Protein AF-A0A7I9XXX2-F1 (afdb_monomer)

Organism: NCBI:txid84962

Structure (mmCIF, N/CA/C/O backbone):
data_AF-A0A7I9XXX2-F1
#
_entry.id   AF-A0A7I9XXX2-F1
#
loop_
_atom_site.group_PDB
_atom_site.id
_atom_site.type_symbol
_atom_site.label_atom_id
_atom_site.label_alt_id
_atom_site.label_comp_id
_atom_site.label_asym_id
_atom_site.label_entity_id
_atom_site.label_seq_id
_atom_site.pdbx_PDB_ins_code
_atom_site.Cartn_x
_atom_site.Cartn_y
_atom_site.Cartn_z
_atom_site.occupancy
_atom_site.B_iso_or_equiv
_atom_site.auth_seq_id
_atom_site.auth_comp_id
_atom_site.auth_asym_id
_atom_site.auth_atom_id
_atom_site.pdbx_PDB_model_num
ATOM 1 N N . MET A 1 1 ? 24.209 -5.674 -4.223 1.00 71.75 1 MET A N 1
ATOM 2 C CA . MET A 1 1 ? 22.760 -5.375 -4.137 1.00 71.75 1 MET A CA 1
ATOM 3 C C . MET A 1 1 ? 22.429 -4.236 -5.076 1.00 71.75 1 MET A C 1
ATOM 5 O O . MET A 1 1 ? 23.114 -3.213 -5.030 1.00 71.75 1 MET A O 1
ATOM 9 N N . ARG A 1 2 ? 21.428 -4.419 -5.937 1.00 94.06 2 ARG A N 1
ATOM 10 C CA . ARG A 1 2 ? 20.940 -3.379 -6.850 1.00 94.06 2 ARG A CA 1
ATOM 11 C C . ARG A 1 2 ? 20.283 -2.248 -6.038 1.00 94.06 2 ARG A C 1
ATOM 13 O O . ARG A 1 2 ? 19.830 -2.493 -4.919 1.00 94.06 2 ARG A O 1
ATOM 20 N N . PRO A 1 3 ? 20.203 -1.012 -6.564 1.00 94.00 3 PRO A N 1
ATOM 21 C CA . PRO A 1 3 ? 19.479 0.076 -5.900 1.00 94.00 3 PRO A CA 1
ATOM 22 C C . PRO A 1 3 ? 18.023 -0.281 -5.560 1.00 94.00 3 PRO A C 1
ATOM 24 O O . PRO A 1 3 ? 17.532 0.113 -4.507 1.00 94.00 3 PRO A O 1
ATOM 27 N N . SER A 1 4 ? 17.371 -1.089 -6.404 1.00 88.69 4 SER A N 1
ATOM 28 C CA . SER A 1 4 ? 16.035 -1.645 -6.158 1.00 88.69 4 SER A CA 1
ATOM 29 C C . SER A 1 4 ? 15.974 -2.500 -4.895 1.00 88.69 4 SER A C 1
ATOM 31 O O . SER A 1 4 ? 15.053 -2.346 -4.104 1.00 88.69 4 SER A O 1
ATOM 33 N N . ASP A 1 5 ? 16.971 -3.357 -4.672 1.00 91.31 5 ASP A N 1
ATOM 34 C CA . ASP A 1 5 ? 16.998 -4.283 -3.535 1.00 91.31 5 ASP A CA 1
ATOM 35 C C . ASP A 1 5 ? 17.161 -3.507 -2.222 1.00 91.31 5 ASP A C 1
ATOM 37 O O . ASP A 1 5 ? 16.540 -3.824 -1.211 1.00 91.31 5 ASP A O 1
ATOM 41 N N . LYS A 1 6 ? 17.967 -2.437 -2.249 1.00 92.56 6 LYS A N 1
ATOM 42 C CA . LYS A 1 6 ? 18.129 -1.523 -1.110 1.00 92.56 6 LYS A CA 1
ATOM 43 C C . LYS A 1 6 ? 16.833 -0.769 -0.811 1.00 92.56 6 LYS A C 1
ATOM 45 O O . LYS A 1 6 ? 16.442 -0.685 0.348 1.00 92.56 6 LYS A O 1
ATOM 50 N N . ALA A 1 7 ? 16.171 -0.243 -1.844 1.00 90.50 7 ALA A N 1
ATOM 51 C CA . ALA A 1 7 ? 14.892 0.450 -1.697 1.00 90.50 7 ALA A CA 1
ATOM 52 C C . ALA A 1 7 ? 13.799 -0.485 -1.159 1.00 90.50 7 ALA A C 1
ATOM 54 O O . ALA A 1 7 ? 13.026 -0.085 -0.294 1.00 90.50 7 ALA A O 1
ATOM 55 N N . TRP A 1 8 ? 13.780 -1.737 -1.621 1.00 90.69 8 TRP A N 1
ATOM 56 C CA . TRP A 1 8 ? 12.857 -2.767 -1.153 1.00 90.69 8 TRP A CA 1
ATOM 57 C C . TRP A 1 8 ? 13.018 -3.053 0.345 1.00 90.69 8 TRP A C 1
ATOM 59 O O . TRP A 1 8 ? 12.046 -3.018 1.096 1.00 90.69 8 TRP A O 1
ATOM 69 N N . ILE A 1 9 ? 14.255 -3.257 0.803 1.00 94.44 9 ILE A N 1
ATOM 70 C CA . ILE A 1 9 ? 14.540 -3.487 2.227 1.00 94.44 9 ILE A CA 1
ATOM 71 C C . ILE A 1 9 ? 14.208 -2.251 3.061 1.00 94.44 9 ILE A C 1
ATOM 73 O O . ILE A 1 9 ? 13.572 -2.373 4.104 1.00 94.44 9 ILE A O 1
ATOM 77 N N . ALA A 1 10 ? 14.605 -1.062 2.601 1.00 95.25 10 ALA A N 1
ATOM 78 C CA . ALA A 1 10 ? 14.322 0.184 3.305 1.00 95.25 10 ALA A CA 1
ATOM 79 C C . ALA A 1 10 ? 12.814 0.410 3.478 1.00 95.25 10 ALA A C 1
ATOM 81 O O . ALA A 1 10 ? 12.381 0.797 4.561 1.00 95.25 10 ALA A O 1
ATOM 82 N N . LEU A 1 11 ? 12.016 0.113 2.447 1.00 91.44 11 LEU A N 1
ATOM 83 C CA . LEU A 1 11 ? 10.558 0.178 2.517 1.00 91.44 11 LEU A CA 1
ATOM 84 C C . LEU A 1 11 ? 10.005 -0.778 3.581 1.00 91.44 11 LEU A C 1
ATOM 86 O O . LEU A 1 11 ? 9.188 -0.363 4.398 1.00 91.44 11 LEU A O 1
ATOM 90 N N . GLY A 1 12 ? 10.472 -2.030 3.600 1.00 92.56 12 GLY A N 1
ATOM 91 C CA . GLY A 1 12 ? 10.056 -3.015 4.602 1.00 92.56 12 GLY A CA 1
ATOM 92 C C . GLY A 1 12 ? 10.388 -2.576 6.031 1.00 92.56 12 GLY A C 1
ATOM 93 O O . GLY A 1 12 ? 9.522 -2.608 6.903 1.00 92.56 12 GLY A O 1
ATOM 94 N N . VAL A 1 13 ? 11.613 -2.093 6.261 1.00 94.62 13 VAL A N 1
ATOM 95 C CA . VAL A 1 13 ? 12.048 -1.586 7.575 1.00 94.62 13 VAL A CA 1
ATOM 96 C C . VAL A 1 13 ? 11.224 -0.372 8.000 1.00 94.62 13 VAL A C 1
ATOM 98 O O . VAL A 1 13 ? 10.752 -0.324 9.135 1.00 94.62 13 VAL A O 1
ATOM 101 N N . ALA A 1 14 ? 11.011 0.588 7.098 1.00 93.75 14 ALA A N 1
ATOM 102 C CA . ALA A 1 14 ? 10.221 1.782 7.380 1.00 93.75 14 ALA A CA 1
ATOM 103 C C . ALA A 1 14 ? 8.762 1.441 7.7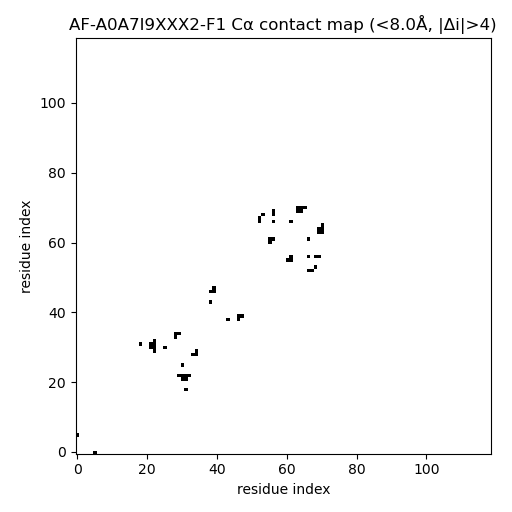11 1.00 93.75 14 ALA A C 1
ATOM 105 O O . ALA A 1 14 ? 8.194 2.032 8.627 1.00 93.75 14 ALA A O 1
ATOM 106 N N . LEU A 1 15 ? 8.172 0.469 7.009 1.00 91.81 15 LEU A N 1
ATOM 107 C CA . LEU A 1 15 ? 6.815 0.003 7.282 1.00 91.81 15 LEU A CA 1
ATOM 108 C C . LEU A 1 15 ? 6.715 -0.606 8.686 1.00 91.81 15 LEU A C 1
ATOM 110 O O . LEU A 1 15 ? 5.867 -0.188 9.468 1.00 91.81 15 LEU A O 1
ATOM 114 N N . VAL A 1 16 ? 7.599 -1.549 9.028 1.00 93.31 16 VAL A N 1
ATOM 115 C CA . VAL A 1 16 ? 7.599 -2.207 10.348 1.00 93.31 16 VAL A CA 1
ATOM 116 C C . VAL A 1 16 ? 7.811 -1.190 11.467 1.00 93.31 16 VAL A C 1
ATOM 118 O O . VAL A 1 16 ? 7.070 -1.192 12.448 1.00 93.31 16 VAL A O 1
ATOM 121 N N . ALA A 1 17 ? 8.784 -0.292 11.304 1.00 92.50 17 ALA A N 1
ATOM 122 C CA . ALA A 1 17 ? 9.057 0.754 12.281 1.00 92.50 17 ALA A CA 1
ATOM 123 C C . ALA A 1 17 ? 7.874 1.721 12.427 1.00 92.50 17 ALA A C 1
ATOM 125 O O . ALA A 1 17 ? 7.512 2.065 13.547 1.00 92.50 17 ALA A O 1
ATOM 126 N N . GLY A 1 18 ? 7.249 2.127 11.319 1.00 91.69 18 GLY A N 1
ATOM 127 C CA . GLY A 1 18 ? 6.093 3.022 11.327 1.00 91.69 18 GLY A CA 1
ATOM 128 C C . GLY A 1 18 ? 4.882 2.410 12.028 1.00 91.69 18 GLY A C 1
ATOM 129 O O . GLY A 1 18 ? 4.293 3.057 12.890 1.00 91.69 18 GLY A O 1
ATOM 130 N N . VAL A 1 19 ? 4.554 1.151 11.716 1.00 91.38 19 VAL A N 1
ATOM 131 C CA . VAL A 1 19 ? 3.461 0.419 12.379 1.00 91.38 19 VAL A CA 1
ATOM 132 C C . VAL A 1 19 ? 3.754 0.258 13.871 1.00 91.38 19 VAL A C 1
ATOM 134 O O . VAL A 1 19 ? 2.915 0.605 14.695 1.00 91.38 19 VAL A O 1
ATOM 137 N N . GLY A 1 20 ? 4.955 -0.208 14.229 1.00 91.75 20 GLY A N 1
ATOM 138 C CA . GLY A 1 20 ? 5.333 -0.426 15.626 1.00 91.75 20 GLY A CA 1
ATOM 139 C C . GLY A 1 20 ? 5.365 0.863 16.449 1.00 91.75 20 GLY A C 1
ATOM 140 O O . GLY A 1 20 ? 4.872 0.885 17.574 1.00 91.75 20 GLY A O 1
ATOM 141 N N . ALA A 1 21 ? 5.892 1.952 15.885 1.00 93.19 21 ALA A N 1
ATOM 142 C CA . ALA A 1 21 ? 5.889 3.256 16.539 1.00 93.19 21 ALA A CA 1
ATOM 143 C C . ALA A 1 21 ? 4.462 3.773 16.749 1.00 93.19 21 ALA A C 1
ATOM 145 O O . ALA A 1 21 ? 4.149 4.275 17.826 1.00 93.19 21 ALA A O 1
ATOM 146 N N . TRP A 1 22 ? 3.588 3.627 15.751 1.00 92.00 22 TRP A N 1
ATOM 147 C CA . TRP A 1 22 ? 2.201 4.065 15.869 1.00 92.00 22 TRP A CA 1
ATOM 148 C C . TRP A 1 22 ? 1.437 3.271 16.932 1.00 92.00 22 TRP A C 1
ATOM 150 O O . TRP A 1 22 ? 0.804 3.868 17.800 1.00 92.00 22 TRP A O 1
ATOM 160 N N . ASP A 1 23 ? 1.555 1.942 16.919 1.00 91.50 23 ASP A N 1
ATOM 161 C CA . ASP A 1 23 ? 0.893 1.066 17.892 1.00 91.50 23 ASP A CA 1
ATOM 162 C C . ASP A 1 23 ? 1.409 1.287 19.323 1.00 91.50 23 ASP A C 1
ATOM 164 O O . ASP A 1 23 ? 0.640 1.155 20.274 1.00 91.50 23 ASP A O 1
ATOM 168 N N . ALA A 1 24 ? 2.681 1.665 19.492 1.00 90.50 24 ALA A N 1
ATOM 169 C CA . ALA A 1 24 ? 3.258 1.968 20.802 1.00 90.50 24 ALA A CA 1
ATOM 170 C C . ALA A 1 24 ? 2.841 3.341 21.356 1.00 90.50 24 ALA A C 1
ATOM 172 O O . ALA A 1 24 ? 2.778 3.517 22.573 1.00 90.50 24 ALA A O 1
ATOM 173 N N . LEU A 1 25 ? 2.594 4.320 20.480 1.00 92.44 25 LEU A N 1
ATOM 174 C CA . LEU A 1 25 ? 2.318 5.707 20.869 1.00 92.44 25 LEU A CA 1
ATOM 175 C C . LEU A 1 25 ? 0.821 6.043 20.908 1.00 92.44 25 LEU A C 1
ATOM 177 O O . LEU A 1 25 ? 0.443 7.041 21.523 1.00 92.44 25 LEU A O 1
ATOM 181 N N . CYS A 1 26 ? -0.035 5.249 20.261 1.00 89.88 26 CYS A N 1
ATOM 182 C CA . CYS A 1 26 ? -1.463 5.545 20.188 1.00 89.88 26 CYS A CA 1
ATOM 183 C C . CYS A 1 26 ? -2.252 5.169 21.454 1.00 89.88 26 CYS A C 1
ATOM 185 O O . CYS A 1 26 ? -1.924 4.204 22.149 1.00 89.88 26 CYS A O 1
ATOM 187 N N . PRO A 1 27 ? -3.363 5.882 21.730 1.00 84.81 27 PRO A N 1
ATOM 188 C CA . PRO A 1 27 ? -4.344 5.471 22.728 1.00 84.81 27 PRO A CA 1
ATOM 189 C C . PRO A 1 27 ? -4.918 4.076 22.439 1.00 84.81 27 PRO A C 1
ATOM 191 O O . PRO A 1 27 ? -5.031 3.647 21.287 1.00 84.81 27 PRO A O 1
ATOM 194 N N . ARG A 1 28 ? -5.344 3.369 23.494 1.00 78.88 28 ARG A N 1
ATOM 195 C CA . ARG A 1 28 ? -5.990 2.052 23.363 1.00 78.88 28 ARG A CA 1
ATOM 196 C C . ARG A 1 28 ? -7.218 2.149 22.451 1.00 78.88 28 ARG A C 1
ATOM 198 O O . ARG A 1 28 ? -8.072 3.003 22.668 1.00 78.88 28 ARG A O 1
ATOM 205 N N . GLY A 1 29 ? -7.310 1.254 21.468 1.00 78.94 29 GLY A N 1
ATOM 206 C CA . GLY A 1 29 ? -8.383 1.235 20.471 1.00 78.94 29 GLY A CA 1
ATOM 207 C C . GLY A 1 29 ? -8.096 2.035 19.194 1.00 78.94 29 GLY A C 1
ATOM 208 O O . GLY A 1 29 ? -8.814 1.854 18.213 1.00 78.94 29 GLY A O 1
ATOM 209 N N . GLU A 1 30 ? -7.037 2.847 19.151 1.00 88.56 30 GLU A N 1
ATOM 210 C CA . GLU A 1 30 ? -6.600 3.588 17.949 1.00 88.56 30 GLU A CA 1
ATOM 211 C C . GLU A 1 30 ? -5.315 3.016 17.334 1.00 88.56 30 GLU A C 1
ATOM 213 O O . GLU A 1 30 ? -4.677 3.636 16.481 1.00 88.56 30 GLU A O 1
ATOM 218 N N . THR A 1 31 ? -4.926 1.811 17.758 1.00 93.31 31 THR A N 1
ATOM 219 C CA . THR A 1 31 ? -3.803 1.105 17.141 1.00 93.31 31 THR A CA 1
ATOM 220 C C . THR A 1 31 ? -4.131 0.788 15.683 1.00 93.31 31 THR A C 1
ATOM 222 O O . THR A 1 31 ? -5.286 0.536 15.312 1.00 93.31 31 THR A O 1
ATOM 225 N N . LEU A 1 32 ? -3.104 0.771 14.839 1.00 87.06 32 LEU A N 1
ATOM 226 C CA . LEU A 1 32 ? -3.227 0.359 13.446 1.00 87.06 32 LEU A CA 1
ATOM 227 C C . LEU A 1 32 ? -3.708 -1.096 13.367 1.00 87.06 32 LEU A C 1
ATOM 229 O O . LEU A 1 32 ? -4.512 -1.446 12.499 1.00 87.06 32 LEU A O 1
ATOM 233 N N . SER A 1 33 ? -3.274 -1.922 14.322 1.00 87.50 33 SER A N 1
ATOM 234 C CA . SER A 1 33 ? -3.740 -3.296 14.502 1.00 87.50 33 SER A CA 1
ATOM 235 C C . SER A 1 33 ? -5.251 -3.371 14.763 1.00 87.50 33 SER A C 1
ATOM 237 O O . SER A 1 33 ? -5.956 -4.119 14.077 1.00 87.50 33 SER A O 1
ATOM 239 N N . ASP A 1 34 ? -5.789 -2.557 15.674 1.00 90.38 34 ASP A N 1
ATOM 240 C CA . ASP A 1 34 ? -7.230 -2.514 15.958 1.00 90.38 34 ASP A CA 1
ATOM 241 C C . ASP A 1 34 ? -8.023 -1.959 14.774 1.00 90.38 34 ASP A C 1
ATOM 243 O O . ASP A 1 34 ? -9.069 -2.509 14.415 1.00 90.38 34 ASP A O 1
ATOM 247 N N . ALA A 1 35 ? -7.511 -0.910 14.125 1.00 89.38 35 ALA A N 1
ATOM 248 C CA . ALA A 1 35 ? -8.112 -0.359 12.918 1.00 89.38 35 ALA A CA 1
ATOM 249 C C . ALA A 1 35 ? -8.196 -1.425 11.814 1.00 89.38 35 ALA A C 1
ATOM 251 O O . ALA A 1 35 ? -9.265 -1.619 11.233 1.00 89.38 35 ALA A O 1
ATOM 252 N N . SER A 1 36 ? -7.122 -2.184 11.576 1.00 89.19 36 SER A N 1
ATOM 253 C CA . SER A 1 36 ? -7.111 -3.259 10.574 1.00 89.19 36 SER A CA 1
ATOM 254 C C . SER A 1 36 ? -8.174 -4.328 10.857 1.00 89.19 36 SER A C 1
ATOM 256 O O . SER A 1 36 ? -8.893 -4.755 9.947 1.00 89.19 36 SER A O 1
ATOM 258 N N . ARG A 1 37 ? -8.348 -4.705 12.133 1.00 91.12 37 ARG A N 1
ATOM 259 C CA . ARG A 1 37 ? -9.374 -5.662 12.562 1.00 91.12 37 ARG A CA 1
ATOM 260 C C . ARG A 1 37 ? -10.777 -5.115 12.321 1.00 91.12 37 ARG A C 1
ATOM 262 O O . ARG A 1 37 ? -11.597 -5.826 11.742 1.00 91.12 37 ARG A O 1
ATOM 269 N N . ARG A 1 38 ? -11.038 -3.860 12.704 1.00 92.56 38 ARG A N 1
ATOM 270 C CA . ARG A 1 38 ? -12.334 -3.203 12.464 1.00 92.56 38 ARG A CA 1
ATOM 271 C C . ARG A 1 38 ? -12.672 -3.170 10.981 1.00 92.56 38 ARG A C 1
ATOM 273 O O . ARG A 1 38 ? -13.749 -3.613 10.610 1.00 92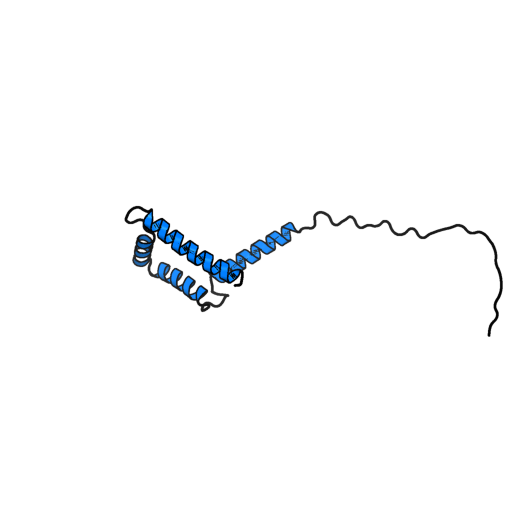.56 38 ARG A O 1
ATOM 280 N N . TYR A 1 39 ? -11.740 -2.724 10.140 1.00 90.75 39 TYR A N 1
ATOM 281 C CA . TYR A 1 39 ? -11.955 -2.645 8.693 1.00 90.75 39 TYR A CA 1
ATOM 282 C C . TYR A 1 39 ? -12.212 -4.012 8.059 1.00 90.75 39 TYR A C 1
ATOM 284 O O . TYR A 1 39 ? -13.087 -4.132 7.207 1.00 90.75 39 TYR A O 1
ATOM 292 N N . THR A 1 40 ? -11.519 -5.057 8.518 1.00 94.25 40 THR A N 1
ATOM 293 C CA . THR A 1 40 ? -11.777 -6.428 8.052 1.00 94.25 40 THR A CA 1
ATOM 294 C C . THR A 1 40 ? -13.196 -6.886 8.411 1.00 94.25 40 THR A C 1
ATOM 296 O O . THR A 1 40 ? -13.821 -7.601 7.635 1.00 94.25 40 THR A O 1
ATOM 299 N N . GLN A 1 41 ? -13.726 -6.465 9.564 1.00 93.94 41 GLN A N 1
ATOM 300 C CA . GLN A 1 41 ? -15.078 -6.815 10.010 1.00 93.94 41 GLN A CA 1
ATOM 301 C C . GLN A 1 41 ? -16.172 -5.996 9.311 1.00 93.94 41 GLN A C 1
ATOM 303 O O . GLN A 1 41 ? -17.198 -6.557 8.936 1.00 93.94 41 GLN A O 1
ATOM 308 N N . THR A 1 42 ? -15.977 -4.688 9.122 1.00 96.06 42 THR A N 1
ATOM 309 C CA . THR A 1 42 ? -16.987 -3.806 8.507 1.00 96.06 42 THR A CA 1
ATOM 310 C C . THR A 1 42 ? -16.965 -3.828 6.983 1.00 96.06 42 THR A C 1
ATOM 312 O O . THR A 1 42 ? -18.017 -3.721 6.354 1.00 96.06 42 THR A O 1
ATOM 315 N N . HIS A 1 43 ? -15.791 -3.983 6.368 1.00 94.75 43 HIS A N 1
ATOM 316 C CA . HIS A 1 43 ? -15.607 -3.925 4.916 1.00 94.75 43 HIS A CA 1
ATOM 317 C C . HIS A 1 43 ? -14.736 -5.080 4.385 1.00 94.75 43 HIS A C 1
ATOM 319 O O . HIS A 1 43 ? -13.753 -4.834 3.680 1.00 94.75 43 HIS A O 1
ATOM 325 N N . PRO A 1 44 ? -15.107 -6.351 4.641 1.00 92.38 44 PRO A N 1
ATOM 326 C CA . PRO A 1 44 ? -14.262 -7.511 4.347 1.00 92.38 44 PRO A CA 1
ATOM 327 C C . PRO A 1 44 ? -13.851 -7.596 2.876 1.00 92.38 44 PRO A C 1
ATOM 329 O O . PRO A 1 44 ? -12.676 -7.785 2.577 1.00 92.38 44 PRO A O 1
ATOM 332 N N . LEU A 1 45 ? -14.788 -7.402 1.942 1.00 94.62 45 LEU A N 1
ATOM 333 C CA . LEU A 1 45 ? -14.488 -7.471 0.507 1.00 94.62 45 LEU A CA 1
ATOM 334 C C . LEU A 1 45 ? -13.474 -6.407 0.077 1.00 94.62 45 LEU A C 1
ATOM 336 O O . LEU A 1 45 ? -12.570 -6.699 -0.702 1.00 94.62 45 LEU A O 1
ATOM 340 N N . LEU A 1 46 ? -13.600 -5.184 0.600 1.00 91.75 46 LEU A N 1
ATOM 341 C CA . LEU A 1 46 ? -12.681 -4.095 0.281 1.00 91.75 46 LEU A CA 1
ATOM 342 C C . LEU A 1 46 ? -11.306 -4.349 0.901 1.00 91.75 46 LEU A C 1
ATOM 344 O O . LEU A 1 46 ? -10.297 -4.255 0.205 1.00 91.75 46 LEU A O 1
ATOM 348 N N . THR A 1 47 ? -11.254 -4.726 2.178 1.00 91.50 47 THR A N 1
ATOM 349 C CA . THR A 1 47 ? -9.995 -5.008 2.876 1.00 91.50 47 THR A CA 1
ATOM 350 C C . THR A 1 47 ? -9.248 -6.174 2.234 1.00 91.50 47 THR A C 1
ATOM 352 O O . THR A 1 47 ? -8.077 -6.026 1.882 1.00 91.50 47 THR A O 1
ATOM 355 N N . TYR A 1 48 ? -9.915 -7.307 1.999 1.00 93.19 48 TYR A N 1
ATOM 356 C CA . TYR A 1 48 ? -9.294 -8.450 1.326 1.00 93.19 48 TYR A CA 1
ATOM 357 C C . TYR A 1 48 ? -8.966 -8.160 -0.138 1.00 93.19 48 TYR A C 1
ATOM 359 O O . TYR A 1 48 ? -7.952 -8.649 -0.627 1.00 93.19 48 TYR A O 1
ATOM 367 N N . GLY A 1 49 ? -9.754 -7.328 -0.824 1.00 92.69 49 GLY A N 1
ATOM 368 C CA . GLY A 1 49 ? -9.439 -6.865 -2.174 1.00 92.69 49 GLY A CA 1
ATOM 369 C C . GLY A 1 49 ? -8.134 -6.068 -2.227 1.00 92.69 49 GLY A C 1
ATOM 370 O O . GLY A 1 49 ? -7.274 -6.347 -3.065 1.00 92.69 49 GLY A O 1
ATOM 371 N N . VAL A 1 50 ? -7.940 -5.123 -1.300 1.00 91.25 50 VAL A N 1
ATOM 372 C CA . VAL A 1 50 ? -6.696 -4.339 -1.191 1.00 91.25 50 VAL A CA 1
ATOM 373 C C . VAL A 1 50 ? -5.513 -5.245 -0.851 1.00 91.25 50 VAL A C 1
ATOM 375 O O . VAL A 1 50 ? -4.499 -5.198 -1.548 1.00 91.25 50 VAL A O 1
ATOM 378 N N . ILE A 1 51 ? -5.648 -6.109 0.162 1.00 92.25 51 ILE A N 1
ATOM 379 C CA . ILE A 1 51 ? -4.587 -7.051 0.559 1.00 92.25 51 ILE A CA 1
ATOM 380 C C . ILE A 1 51 ? -4.232 -7.976 -0.607 1.00 92.25 51 ILE A C 1
ATOM 382 O O . ILE A 1 51 ? -3.062 -8.094 -0.965 1.00 92.25 51 ILE A O 1
ATOM 386 N N . GLY A 1 52 ? -5.234 -8.595 -1.232 1.00 91.81 52 GLY A N 1
ATOM 387 C CA . GLY A 1 52 ? -5.050 -9.509 -2.355 1.00 91.81 52 GLY A CA 1
ATOM 388 C C . GLY A 1 52 ? -4.380 -8.833 -3.547 1.00 91.81 52 GLY A C 1
ATOM 389 O O . GLY A 1 52 ? -3.488 -9.418 -4.155 1.00 91.81 52 GLY A O 1
ATOM 390 N N . THR A 1 53 ? -4.733 -7.579 -3.835 1.00 90.25 53 THR A N 1
ATOM 391 C CA . THR A 1 53 ? -4.083 -6.792 -4.895 1.00 90.25 53 THR A CA 1
ATOM 392 C C . THR A 1 53 ? -2.608 -6.553 -4.586 1.00 90.25 53 THR A C 1
ATOM 394 O O . THR A 1 53 ? -1.761 -6.771 -5.450 1.00 90.25 53 THR A O 1
ATOM 397 N N . VAL A 1 54 ? -2.277 -6.143 -3.357 1.00 91.12 54 VAL A N 1
ATOM 398 C CA . VAL A 1 54 ? -0.883 -5.919 -2.944 1.00 91.12 54 VAL A CA 1
ATOM 399 C C . VAL A 1 54 ? -0.090 -7.224 -3.004 1.00 91.12 54 VAL A C 1
ATOM 401 O O . VAL A 1 54 ? 0.986 -7.251 -3.595 1.00 91.12 54 VAL A O 1
ATOM 404 N N . VAL A 1 55 ? -0.626 -8.323 -2.466 1.00 91.81 55 VAL A N 1
ATOM 405 C CA . VAL A 1 55 ? 0.027 -9.642 -2.519 1.00 91.81 55 VAL A CA 1
ATOM 406 C C . VAL A 1 55 ? 0.227 -10.094 -3.964 1.00 91.81 55 VAL A C 1
ATOM 408 O O . VAL A 1 55 ? 1.335 -10.475 -4.330 1.00 91.81 55 VAL A O 1
ATOM 411 N N . GLY A 1 56 ? -0.806 -10.004 -4.804 1.00 92.25 56 GLY A N 1
ATOM 412 C CA . GLY A 1 56 ? -0.737 -10.394 -6.213 1.00 92.25 56 GLY A CA 1
ATOM 413 C C . GLY A 1 56 ? 0.268 -9.565 -7.014 1.00 92.25 56 GLY A C 1
ATOM 414 O O . GLY A 1 56 ? 0.986 -10.120 -7.846 1.00 92.25 56 GLY A O 1
ATOM 415 N N . HIS A 1 57 ? 0.371 -8.263 -6.732 1.00 88.62 57 HIS A N 1
ATOM 416 C CA . HIS A 1 57 ? 1.390 -7.391 -7.316 1.00 88.62 57 HIS A CA 1
ATOM 417 C C . HIS A 1 57 ? 2.799 -7.835 -6.912 1.00 88.62 57 HIS A C 1
ATOM 419 O O . HIS A 1 57 ? 3.663 -8.036 -7.764 1.00 88.62 57 HIS A O 1
ATOM 425 N N . LEU A 1 58 ? 3.024 -8.028 -5.610 1.00 88.25 58 LEU A N 1
ATOM 426 C CA . LEU A 1 58 ? 4.336 -8.388 -5.072 1.00 88.25 58 LEU A CA 1
ATOM 427 C C . LEU A 1 58 ? 4.788 -9.790 -5.488 1.00 88.25 58 LEU A C 1
ATOM 429 O O . LEU A 1 58 ? 5.977 -10.010 -5.703 1.00 88.25 58 LEU A O 1
ATOM 433 N N . ALA A 1 59 ? 3.848 -10.722 -5.644 1.00 89.38 59 ALA A N 1
ATOM 434 C CA . ALA A 1 59 ? 4.110 -12.068 -6.139 1.00 89.38 59 ALA A CA 1
ATOM 435 C C . ALA A 1 59 ? 4.280 -12.130 -7.670 1.00 89.38 59 ALA A C 1
ATOM 437 O O . ALA A 1 59 ? 4.637 -13.180 -8.204 1.00 89.38 59 ALA A O 1
ATOM 438 N N . GLY A 1 60 ? 4.018 -11.029 -8.386 1.00 86.94 60 GLY A N 1
ATOM 439 C CA . GLY A 1 60 ? 4.068 -10.979 -9.848 1.00 86.94 60 GLY A CA 1
ATOM 440 C C . GLY A 1 60 ? 2.952 -11.772 -10.536 1.00 86.94 60 GLY A C 1
ATOM 441 O O . GLY A 1 60 ? 3.098 -12.155 -11.693 1.00 86.94 60 GLY A O 1
ATOM 442 N N . TRP A 1 61 ? 1.848 -12.046 -9.836 1.00 90.38 61 TRP A N 1
ATOM 443 C CA . TRP A 1 61 ? 0.709 -12.805 -10.367 1.00 90.38 61 TRP A CA 1
ATOM 444 C C . TRP A 1 61 ? -0.216 -11.957 -11.236 1.00 90.38 61 TRP A C 1
ATOM 446 O O . TRP A 1 61 ? -0.917 -12.479 -12.102 1.00 90.38 61 TRP A O 1
ATOM 45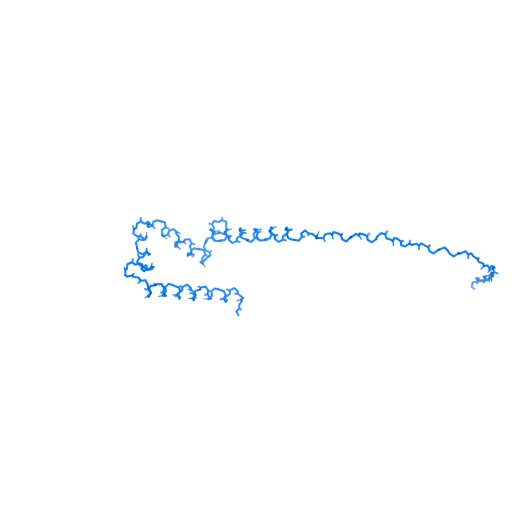6 N N . LEU A 1 62 ? -0.234 -10.646 -11.005 1.00 85.38 62 LEU A N 1
ATOM 457 C CA . LEU A 1 62 ? -1.061 -9.728 -11.771 1.00 85.38 62 LEU A CA 1
ATOM 458 C C . LEU A 1 62 ? -0.352 -9.350 -13.071 1.00 85.38 62 LEU A C 1
ATOM 460 O O . LEU A 1 62 ? 0.773 -8.850 -13.072 1.00 85.38 62 LEU A O 1
ATOM 464 N N . HIS A 1 63 ? -1.037 -9.554 -14.196 1.00 86.56 63 HIS A N 1
ATOM 465 C CA . HIS A 1 63 ? -0.543 -9.065 -15.474 1.00 86.56 63 HIS A CA 1
ATOM 466 C C . HIS A 1 63 ? -0.440 -7.523 -15.431 1.00 86.56 63 HIS A C 1
ATOM 468 O O . HIS A 1 63 ? -1.382 -6.873 -14.967 1.00 86.56 63 HIS A O 1
ATOM 474 N N . PRO A 1 64 ? 0.628 -6.895 -15.967 1.00 83.25 64 PRO A N 1
ATOM 475 C CA . PRO A 1 64 ? 0.854 -5.449 -15.841 1.00 83.25 64 PRO A CA 1
ATOM 476 C C . PRO A 1 64 ? -0.288 -4.548 -16.337 1.00 83.25 64 PRO A C 1
ATOM 478 O O . PRO A 1 64 ? -0.376 -3.392 -15.936 1.00 83.25 64 PRO A O 1
ATOM 481 N N . ALA A 1 65 ? -1.151 -5.059 -17.222 1.00 80.44 65 ALA A N 1
ATOM 482 C CA . ALA A 1 65 ? -2.315 -4.334 -17.736 1.00 80.44 65 ALA A CA 1
ATOM 483 C C . ALA A 1 65 ? -3.478 -4.217 -16.733 1.00 80.44 65 ALA A C 1
ATOM 485 O O . ALA A 1 65 ? -4.301 -3.320 -16.877 1.00 80.44 65 ALA A O 1
ATOM 486 N N . VAL A 1 66 ? -3.560 -5.117 -15.749 1.00 83.56 66 VAL A N 1
ATOM 487 C CA . VAL A 1 66 ? -4.632 -5.147 -14.734 1.00 83.56 66 VAL A CA 1
ATOM 488 C C . VAL A 1 66 ? -4.118 -4.870 -13.327 1.00 83.56 66 VAL A C 1
ATOM 490 O O . VAL A 1 66 ? -4.909 -4.717 -12.407 1.00 83.56 66 VAL A O 1
ATOM 493 N N . ASP A 1 67 ? -2.802 -4.800 -13.158 1.00 87.00 67 ASP A N 1
ATOM 494 C CA . ASP A 1 67 ? -2.150 -4.509 -11.894 1.00 87.00 67 ASP A CA 1
ATOM 495 C C . ASP A 1 67 ? -2.204 -2.999 -11.585 1.00 87.00 67 ASP A C 1
ATOM 497 O O . ASP A 1 67 ? -1.489 -2.206 -12.217 1.00 87.00 67 ASP A O 1
ATOM 501 N N . PRO A 1 68 ? -3.010 -2.567 -10.596 1.00 82.25 68 PRO A N 1
ATOM 502 C CA . PRO A 1 68 ? -3.194 -1.148 -10.308 1.00 82.25 68 PRO A CA 1
ATOM 503 C C . PRO A 1 68 ? -1.895 -0.449 -9.888 1.00 82.25 68 PRO A C 1
ATOM 505 O O . PRO A 1 68 ? -1.706 0.740 -10.170 1.00 82.25 68 PRO A O 1
ATOM 508 N N . ILE A 1 69 ? -0.972 -1.170 -9.247 1.00 85.94 69 ILE A N 1
ATOM 509 C CA . ILE A 1 69 ? 0.294 -0.612 -8.766 1.00 85.94 69 ILE A CA 1
ATOM 510 C C . ILE A 1 69 ? 1.249 -0.402 -9.948 1.00 85.94 69 ILE A C 1
ATOM 512 O O . ILE A 1 69 ? 1.861 0.667 -10.069 1.00 85.94 69 ILE A O 1
ATOM 516 N N . HIS A 1 70 ? 1.311 -1.350 -10.889 1.00 81.31 70 HIS A N 1
ATOM 517 C CA . HIS A 1 70 ? 2.066 -1.167 -12.136 1.00 81.31 70 HIS A CA 1
ATOM 518 C C . HIS A 1 70 ? 1.523 -0.009 -12.977 1.00 81.31 70 HIS A C 1
ATOM 520 O O . HIS A 1 70 ? 2.313 0.801 -13.481 1.00 81.31 70 HIS A O 1
ATOM 526 N N . LEU A 1 71 ? 0.198 0.100 -13.104 1.00 83.25 71 LEU A N 1
ATOM 527 C CA . LEU A 1 71 ? -0.455 1.181 -13.844 1.00 83.25 71 LEU A CA 1
ATOM 528 C C . LEU A 1 71 ? -0.159 2.548 -13.219 1.00 83.25 71 LEU A C 1
ATOM 530 O O . LEU A 1 71 ? 0.213 3.485 -13.929 1.00 83.25 71 LEU A O 1
ATOM 534 N N . THR A 1 72 ? -0.222 2.647 -11.890 1.00 84.81 72 THR A N 1
ATOM 535 C CA . THR A 1 72 ? 0.116 3.877 -11.158 1.00 84.81 72 THR A CA 1
ATOM 536 C C . THR A 1 72 ? 1.572 4.277 -11.402 1.00 84.81 72 THR A C 1
ATOM 538 O O . THR A 1 72 ? 1.860 5.418 -11.778 1.00 84.81 72 THR A O 1
ATOM 541 N N . GLY A 1 73 ? 2.507 3.327 -11.292 1.00 83.12 73 GLY A N 1
ATOM 542 C CA . GLY A 1 73 ? 3.921 3.572 -11.585 1.00 83.12 73 GLY A CA 1
ATOM 543 C C . GLY A 1 73 ? 4.172 3.981 -13.042 1.00 83.12 73 GLY A C 1
ATOM 544 O O . GLY A 1 73 ? 4.987 4.869 -13.313 1.00 83.12 73 GLY A O 1
ATOM 545 N N . ALA A 1 74 ? 3.463 3.372 -13.997 1.00 82.06 74 ALA A N 1
ATOM 546 C CA . ALA A 1 74 ? 3.532 3.743 -15.409 1.00 82.06 74 ALA A CA 1
ATOM 547 C C . ALA A 1 74 ? 3.009 5.168 -15.655 1.00 82.06 74 ALA A C 1
ATOM 549 O O . ALA A 1 74 ? 3.661 5.934 -16.373 1.00 82.06 74 ALA A O 1
ATOM 550 N N . GLY A 1 75 ? 1.905 5.544 -15.005 1.00 81.75 75 GLY A N 1
ATOM 551 C CA . GLY A 1 75 ? 1.342 6.893 -15.031 1.00 81.75 75 GLY A CA 1
ATOM 552 C C . GLY A 1 75 ? 2.320 7.935 -14.491 1.00 81.75 75 GLY A C 1
ATOM 553 O O . GLY A 1 75 ? 2.640 8.895 -15.193 1.00 81.75 75 GLY A O 1
ATOM 554 N N . ILE A 1 76 ? 2.901 7.706 -13.308 1.00 86.69 76 ILE A N 1
ATOM 555 C CA . ILE A 1 76 ? 3.902 8.610 -12.711 1.00 86.69 76 ILE A CA 1
ATOM 556 C C . ILE A 1 76 ? 5.103 8.797 -13.652 1.00 86.69 76 ILE A C 1
ATOM 558 O O . ILE A 1 76 ? 5.532 9.927 -13.906 1.00 86.69 76 ILE A O 1
ATOM 562 N N . ARG A 1 77 ? 5.627 7.712 -14.241 1.00 86.56 77 ARG A N 1
ATOM 563 C CA . ARG A 1 77 ? 6.721 7.786 -15.232 1.00 86.56 77 ARG A CA 1
ATOM 564 C C . ARG A 1 77 ? 6.323 8.521 -16.510 1.00 86.56 77 ARG A C 1
ATOM 566 O O . ARG A 1 77 ? 7.167 9.140 -17.159 1.00 86.56 77 ARG A O 1
ATOM 573 N N . TRP A 1 78 ? 5.072 8.414 -16.943 1.00 84.56 78 TRP A N 1
ATOM 574 C CA . TRP A 1 78 ? 4.577 9.141 -18.112 1.00 84.56 78 TRP A CA 1
ATOM 575 C C . TRP A 1 78 ? 4.483 10.644 -17.824 1.00 84.56 78 TRP A C 1
ATOM 577 O O . TRP A 1 78 ? 5.020 11.447 -18.591 1.00 84.56 78 TRP A O 1
ATOM 587 N N . ILE A 1 79 ? 3.895 11.011 -16.683 1.00 81.62 79 ILE A N 1
ATOM 588 C CA . ILE A 1 79 ? 3.741 12.395 -16.226 1.00 81.62 79 ILE A CA 1
ATOM 589 C C . ILE A 1 79 ? 5.111 13.070 -16.078 1.00 81.62 79 ILE A C 1
ATOM 591 O O . ILE A 1 79 ? 5.362 14.112 -16.688 1.00 81.62 79 ILE A O 1
ATOM 595 N N . THR A 1 80 ? 6.031 12.452 -15.335 1.00 83.50 80 THR A N 1
ATOM 596 C CA . THR A 1 80 ? 7.382 12.996 -15.097 1.00 83.50 80 THR A CA 1
ATOM 597 C C . THR A 1 80 ? 8.161 13.186 -16.398 1.00 83.50 80 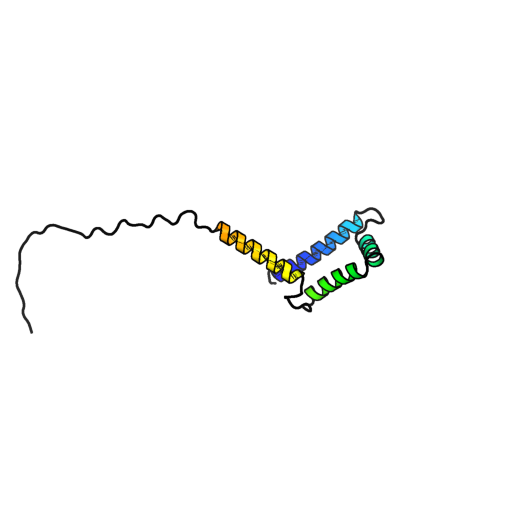THR A C 1
ATOM 599 O O . THR A 1 80 ? 8.719 14.258 -16.629 1.00 83.50 80 THR A O 1
ATOM 602 N N . ARG A 1 81 ? 8.132 12.212 -17.319 1.00 81.31 81 ARG A N 1
ATOM 603 C CA . ARG A 1 81 ? 8.765 12.359 -18.646 1.00 81.31 81 ARG A CA 1
ATOM 604 C C . ARG A 1 81 ? 8.129 13.467 -19.480 1.00 81.31 81 ARG A C 1
ATOM 606 O O . ARG A 1 81 ? 8.839 14.171 -20.200 1.00 81.31 81 ARG A O 1
ATOM 613 N N . ARG A 1 82 ? 6.810 13.645 -19.396 1.00 77.88 82 ARG A N 1
ATOM 614 C CA . ARG A 1 82 ? 6.105 14.714 -20.111 1.00 7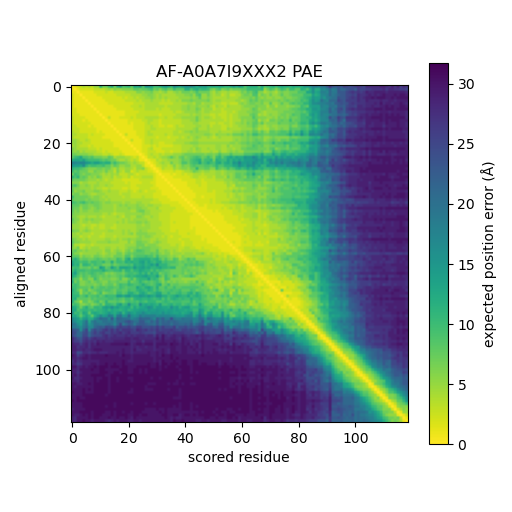7.88 82 ARG A CA 1
ATOM 615 C C . ARG A 1 82 ? 6.471 16.097 -19.577 1.00 77.88 82 ARG A C 1
ATOM 617 O O . ARG A 1 82 ? 6.656 17.009 -20.383 1.00 77.88 82 ARG A O 1
ATOM 624 N N . PHE A 1 83 ? 6.626 16.248 -18.265 1.00 73.00 83 PHE A N 1
ATOM 625 C CA . PHE A 1 83 ? 7.091 17.499 -17.666 1.00 73.00 83 PHE A CA 1
ATOM 626 C C . PHE A 1 83 ? 8.577 17.764 -17.938 1.00 73.00 83 PHE A C 1
ATOM 628 O O . PHE A 1 83 ? 8.912 18.882 -18.327 1.00 73.00 83 PHE A O 1
ATOM 635 N N . HIS A 1 84 ? 9.447 16.748 -17.892 1.00 62.59 84 HIS A N 1
ATOM 636 C CA . HIS A 1 84 ? 10.848 16.902 -18.307 1.00 62.59 84 HIS A CA 1
ATOM 637 C C . HIS A 1 84 ? 10.982 17.335 -19.772 1.00 62.59 84 HIS A C 1
ATOM 639 O O . HIS A 1 84 ? 11.719 18.274 -20.057 1.00 62.59 84 HIS A O 1
ATOM 645 N N . ARG A 1 85 ? 10.208 16.750 -20.699 1.00 58.62 85 ARG A N 1
ATOM 646 C CA . ARG A 1 85 ? 10.185 17.197 -22.107 1.00 58.62 85 ARG A CA 1
ATOM 647 C C . ARG A 1 85 ? 9.656 18.623 -22.296 1.00 58.62 85 ARG A C 1
ATOM 649 O O . ARG A 1 85 ? 9.966 19.248 -23.303 1.00 58.62 85 ARG A O 1
ATOM 656 N N . ARG A 1 86 ? 8.831 19.137 -21.376 1.00 57.22 86 ARG A N 1
ATOM 657 C CA . ARG A 1 86 ? 8.386 20.543 -21.401 1.00 57.22 86 ARG A CA 1
ATOM 658 C C . ARG A 1 86 ? 9.444 21.490 -20.835 1.00 57.22 86 ARG A C 1
ATOM 660 O O . ARG A 1 86 ? 9.561 22.600 -21.341 1.00 57.22 86 ARG A O 1
ATOM 667 N N . SER A 1 87 ? 10.207 21.049 -19.834 1.00 54.94 87 SER A N 1
ATOM 668 C CA . SER A 1 87 ? 11.318 21.808 -19.248 1.00 54.94 87 SER A CA 1
ATOM 669 C C . SER A 1 87 ? 12.501 21.948 -20.212 1.00 54.94 87 SER A C 1
ATOM 671 O O . SER A 1 87 ? 13.139 22.993 -20.224 1.00 54.94 87 SER A O 1
ATOM 673 N N . THR A 1 88 ? 12.736 20.966 -21.086 1.00 55.12 88 THR A N 1
ATOM 674 C CA . THR A 1 88 ? 13.758 21.038 -22.144 1.00 55.12 88 THR A CA 1
ATOM 675 C C . THR A 1 88 ? 13.251 21.653 -23.450 1.00 55.12 88 THR A C 1
ATOM 677 O O . THR A 1 88 ? 13.778 21.349 -24.522 1.00 55.12 88 THR A O 1
ATOM 680 N N . ARG A 1 89 ? 12.255 22.552 -23.402 1.00 56.53 89 ARG A N 1
ATOM 681 C CA . ARG A 1 89 ? 12.102 23.507 -24.508 1.00 56.53 89 ARG A CA 1
ATOM 682 C C . ARG A 1 89 ? 13.413 24.292 -24.566 1.00 56.53 89 ARG A C 1
ATOM 684 O O . ARG A 1 89 ? 13.733 24.935 -23.569 1.00 56.53 89 ARG A O 1
ATOM 691 N N . PRO A 1 90 ? 14.195 24.200 -25.656 1.00 52.47 90 PRO A N 1
ATOM 692 C CA . PRO A 1 90 ? 15.476 24.879 -25.727 1.00 52.47 90 PRO A CA 1
ATOM 693 C C . PRO A 1 90 ? 15.208 26.36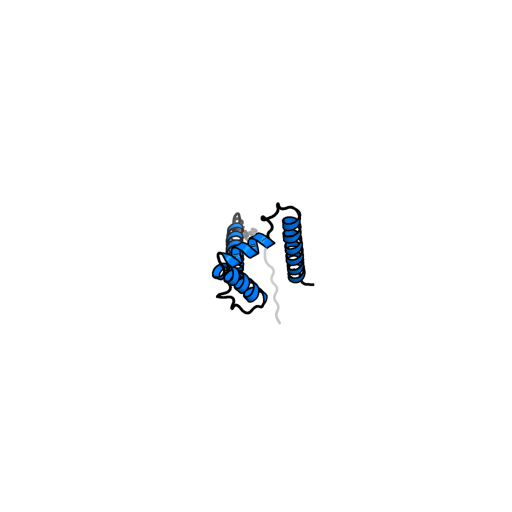6 -25.524 1.00 52.47 90 PRO A C 1
ATOM 695 O O . PRO A 1 90 ? 14.515 26.991 -26.330 1.00 52.47 90 PRO A O 1
ATOM 698 N N . ALA A 1 91 ? 15.696 26.906 -24.408 1.00 58.62 91 ALA A N 1
ATOM 699 C CA . ALA A 1 91 ? 15.825 28.336 -24.234 1.00 58.62 91 ALA A CA 1
ATOM 700 C C . ALA A 1 91 ? 16.681 28.809 -25.406 1.00 58.62 91 ALA A C 1
ATOM 702 O O . ALA A 1 91 ? 17.860 28.489 -25.459 1.00 58.62 91 ALA A O 1
ATOM 703 N N . CYS A 1 92 ? 16.032 29.466 -26.367 1.00 58.38 92 CYS A N 1
ATOM 704 C CA . CYS A 1 92 ? 16.619 30.052 -27.560 1.00 58.38 92 CYS A CA 1
ATOM 705 C C . CYS A 1 92 ? 17.486 29.078 -28.377 1.00 58.38 92 CYS A C 1
ATOM 707 O O . CYS A 1 92 ? 18.631 28.781 -28.051 1.00 58.38 92 CYS A O 1
ATOM 709 N N . THR A 1 93 ? 16.979 28.651 -29.536 1.00 59.69 93 THR A N 1
ATOM 710 C CA . THR A 1 93 ? 17.858 28.273 -30.653 1.00 59.69 93 THR A CA 1
ATOM 711 C C . THR A 1 93 ? 19.015 29.274 -30.720 1.00 59.69 93 THR A C 1
ATOM 713 O O . THR A 1 93 ? 18.716 30.469 -30.841 1.00 59.69 93 THR A O 1
ATOM 716 N N . PRO A 1 94 ? 20.295 28.858 -30.623 1.00 56.53 94 PRO A N 1
ATOM 717 C CA . PRO A 1 94 ? 21.385 29.785 -30.864 1.00 56.53 94 PRO A CA 1
ATOM 718 C C . PRO A 1 94 ? 21.129 30.384 -32.240 1.00 56.53 94 PRO A C 1
ATOM 720 O O . PRO A 1 94 ? 20.880 29.652 -33.204 1.00 56.53 94 PRO A O 1
ATOM 723 N N . VAL A 1 95 ? 21.069 31.717 -32.294 1.00 60.69 95 VAL A N 1
ATOM 724 C CA . VAL A 1 95 ? 20.951 32.466 -33.539 1.00 60.69 95 VAL A CA 1
ATOM 725 C C . VAL A 1 95 ? 22.054 31.947 -34.437 1.00 60.69 95 VAL A C 1
ATOM 727 O O . VAL A 1 95 ? 23.236 32.190 -34.217 1.00 60.69 95 VAL A O 1
ATOM 730 N N . ARG A 1 96 ? 21.608 31.142 -35.399 1.00 53.50 96 ARG A N 1
ATOM 731 C CA . ARG A 1 96 ? 22.344 30.575 -36.509 1.00 53.50 96 ARG A CA 1
ATOM 732 C C . ARG A 1 96 ? 23.443 31.543 -36.905 1.00 53.50 96 ARG A C 1
ATOM 734 O O . ARG A 1 96 ? 23.158 32.605 -37.460 1.00 53.50 96 ARG A O 1
ATOM 741 N N . GLU A 1 97 ? 24.672 31.140 -36.619 1.00 55.34 97 GLU A N 1
ATOM 742 C CA . GLU A 1 97 ? 25.899 31.753 -37.087 1.00 55.34 97 GLU A CA 1
ATOM 743 C C . GLU A 1 97 ? 25.858 31.800 -38.616 1.00 55.34 97 GLU A C 1
ATOM 745 O O . GLU A 1 97 ? 26.213 30.874 -39.341 1.00 55.34 97 GLU A O 1
ATOM 750 N N . ARG A 1 98 ? 25.269 32.883 -39.118 1.00 53.25 98 ARG A N 1
ATOM 751 C CA . ARG A 1 98 ? 25.111 33.184 -40.534 1.00 53.25 98 ARG A CA 1
ATOM 752 C C . ARG A 1 98 ? 25.953 34.404 -40.863 1.00 53.25 98 ARG A C 1
ATOM 754 O O . ARG A 1 98 ? 25.508 35.287 -41.586 1.00 53.25 98 ARG A O 1
ATOM 761 N N . ARG A 1 99 ? 27.202 34.435 -40.394 1.00 52.16 99 ARG A N 1
ATOM 762 C CA . ARG A 1 99 ? 28.256 35.198 -41.068 1.00 52.16 99 ARG A CA 1
ATOM 763 C C . ARG A 1 99 ? 29.122 34.234 -41.858 1.00 52.16 99 ARG A C 1
ATOM 765 O O . ARG A 1 99 ? 30.216 33.845 -41.481 1.00 52.16 99 ARG A O 1
ATOM 772 N N . ARG A 1 100 ? 28.537 33.863 -42.999 1.00 52.19 100 ARG A N 1
ATOM 773 C CA . ARG A 1 100 ? 29.208 33.348 -44.188 1.00 52.19 100 ARG A CA 1
ATOM 774 C C . ARG A 1 100 ? 30.587 33.998 -44.332 1.00 52.19 100 ARG A C 1
ATOM 776 O O . ARG A 1 100 ? 30.678 35.206 -44.545 1.00 52.19 100 ARG A O 1
ATOM 783 N N . SER A 1 101 ? 31.626 33.177 -44.236 1.00 49.75 101 SER A N 1
ATOM 784 C CA . SER A 1 101 ? 32.668 33.058 -45.259 1.00 49.75 101 SER A CA 1
ATOM 785 C C . SER A 1 101 ? 32.566 34.119 -46.367 1.00 49.75 101 SER A C 1
ATOM 787 O O . SER A 1 101 ? 31.898 33.916 -47.384 1.00 49.75 101 SER A O 1
ATOM 789 N N . ARG A 1 102 ? 33.224 35.264 -46.159 1.00 49.00 102 ARG A N 1
ATOM 790 C CA . ARG A 1 102 ? 33.618 36.157 -47.253 1.00 49.00 102 ARG A CA 1
ATOM 791 C C . ARG A 1 102 ? 34.696 35.420 -48.057 1.00 49.00 102 ARG A C 1
ATOM 793 O O . ARG A 1 102 ? 35.731 35.096 -47.473 1.00 49.00 102 ARG A O 1
ATOM 800 N N . PRO A 1 103 ? 34.506 35.154 -49.359 1.00 48.78 103 PRO A N 1
ATOM 801 C CA . PRO A 1 103 ? 35.599 34.697 -50.201 1.00 48.78 103 PRO A CA 1
ATOM 802 C C . PRO A 1 103 ? 3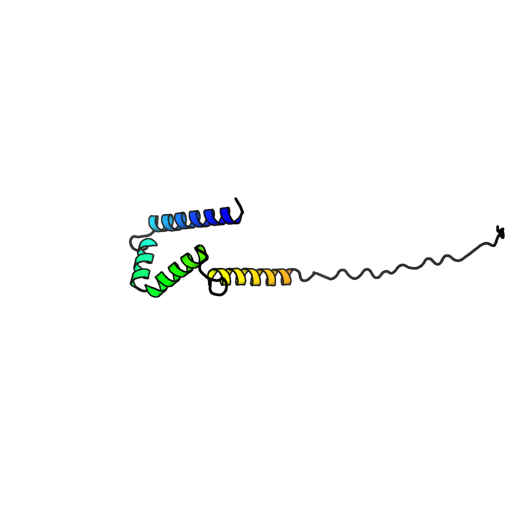6.639 35.816 -50.299 1.00 48.78 103 PRO A C 1
ATOM 804 O O . PRO A 1 103 ? 36.290 36.979 -50.517 1.00 48.78 103 PRO A O 1
ATOM 807 N N . ARG A 1 104 ? 37.913 35.454 -50.121 1.00 53.16 104 ARG A N 1
ATOM 808 C CA . ARG A 1 104 ? 39.069 36.315 -50.389 1.00 53.16 104 ARG A CA 1
ATOM 809 C C . ARG A 1 104 ? 38.954 36.881 -51.807 1.00 53.16 104 ARG A C 1
ATOM 811 O O . ARG A 1 104 ? 38.924 36.122 -52.769 1.00 53.16 104 ARG A O 1
ATOM 818 N N . ARG A 1 105 ? 38.944 38.206 -51.932 1.00 45.38 105 ARG A N 1
ATOM 819 C CA . ARG A 1 105 ? 39.216 38.906 -53.189 1.00 45.38 105 ARG A CA 1
ATOM 820 C C . ARG A 1 105 ? 40.444 39.779 -52.942 1.00 45.38 105 ARG A C 1
ATOM 822 O O . ARG A 1 105 ? 40.320 40.858 -52.377 1.00 45.38 105 ARG A O 1
ATOM 829 N N . TRP A 1 106 ? 41.619 39.255 -53.285 1.00 44.34 106 TRP A N 1
ATOM 830 C CA . TRP A 1 106 ? 42.842 40.049 -53.413 1.00 44.34 106 TRP A CA 1
ATOM 831 C C . TRP A 1 106 ? 42.936 40.540 -54.865 1.00 44.34 106 TRP A C 1
ATOM 833 O O . TRP A 1 106 ? 42.748 39.724 -55.771 1.00 44.34 106 TRP A O 1
ATOM 843 N N . PRO A 1 107 ? 43.150 41.846 -55.106 1.00 47.81 107 PRO A N 1
ATOM 844 C CA . PRO A 1 107 ? 43.382 42.377 -56.440 1.00 47.81 107 PRO A CA 1
ATOM 845 C C . PRO A 1 107 ? 44.824 42.071 -56.860 1.00 47.81 107 PRO A C 1
ATOM 847 O O . PRO A 1 107 ? 45.728 42.030 -56.029 1.00 47.81 107 PRO A O 1
ATOM 850 N N . GLY A 1 108 ? 45.000 41.779 -58.144 1.00 45.22 108 GLY A N 1
ATOM 851 C CA . GLY A 1 108 ? 46.224 41.201 -58.678 1.00 45.22 108 GLY A CA 1
ATOM 852 C C . GLY A 1 108 ? 47.438 42.122 -58.738 1.00 45.22 108 GLY A C 1
ATOM 853 O O . GLY A 1 108 ? 47.339 43.342 -58.648 1.00 45.22 108 GLY A O 1
ATOM 854 N N . SER A 1 109 ? 48.574 41.485 -59.002 1.00 42.06 109 SER A N 1
ATOM 855 C CA . SER A 1 109 ? 49.719 42.048 -59.710 1.00 42.06 109 SER A CA 1
ATOM 856 C C . SER A 1 109 ? 50.661 40.908 -60.131 1.00 42.06 109 SER A C 1
ATOM 858 O O . SER A 1 109 ? 50.972 40.035 -59.328 1.00 42.06 109 SER A O 1
ATOM 860 N N . GLY A 1 110 ? 51.124 40.919 -61.388 1.00 40.59 110 GLY A N 1
ATOM 861 C CA . GLY A 1 110 ? 52.497 40.482 -61.675 1.00 40.59 110 GLY A CA 1
ATOM 862 C C . GLY A 1 110 ? 52.774 39.160 -62.410 1.00 40.59 110 GLY A C 1
ATOM 863 O O . GLY A 1 110 ? 53.473 38.341 -61.844 1.00 40.59 110 GLY A O 1
ATOM 864 N N . TRP A 1 111 ? 52.345 39.035 -63.675 1.00 43.88 111 TRP A N 1
ATOM 865 C CA . TRP A 1 111 ? 53.101 38.477 -64.832 1.00 43.88 111 TRP A CA 1
ATOM 866 C C . TRP A 1 111 ? 53.635 37.008 -64.868 1.00 43.88 111 TRP A C 1
ATOM 868 O O . TRP A 1 111 ? 53.750 36.343 -63.845 1.00 43.88 111 TRP A O 1
ATOM 878 N N . PRO A 1 112 ? 53.893 36.461 -66.086 1.00 56.34 112 PRO A N 1
ATOM 879 C CA . PRO A 1 112 ? 53.897 35.030 -66.393 1.00 56.34 112 PRO A CA 1
ATOM 880 C C . PRO A 1 112 ? 55.305 34.433 -66.565 1.00 56.34 112 PRO A C 1
ATOM 882 O O . PRO A 1 112 ? 56.236 35.110 -66.988 1.00 56.34 112 PRO A O 1
ATOM 885 N N . ALA A 1 113 ? 55.430 33.127 -66.350 1.00 44.91 113 ALA A N 1
ATOM 886 C CA . ALA A 1 113 ? 56.509 32.291 -66.883 1.00 44.91 113 ALA A CA 1
ATOM 887 C C . ALA A 1 113 ? 55.916 30.879 -67.031 1.00 44.91 113 ALA A C 1
ATOM 889 O O . ALA A 1 113 ? 55.481 30.289 -66.047 1.00 44.91 113 ALA A O 1
ATOM 890 N N . ILE A 1 114 ? 55.556 30.435 -68.240 1.00 49.66 114 ILE A N 1
ATOM 891 C CA . ILE A 1 114 ? 56.424 29.693 -69.175 1.00 49.66 114 ILE A CA 1
ATOM 892 C C . ILE A 1 114 ? 57.245 28.646 -68.420 1.00 49.66 114 ILE A C 1
ATOM 894 O O . ILE A 1 114 ? 58.092 29.020 -67.624 1.00 49.66 114 ILE A O 1
ATOM 898 N N . TRP A 1 115 ? 56.933 27.368 -68.659 1.00 40.44 115 TRP A N 1
ATOM 899 C CA . TRP A 1 115 ? 57.845 26.261 -68.996 1.00 40.44 115 TRP A CA 1
ATOM 900 C C . TRP A 1 115 ? 57.111 24.929 -68.767 1.00 40.44 115 TRP A C 1
ATOM 902 O O . TRP A 1 115 ? 57.007 24.427 -67.652 1.00 40.44 115 TRP A O 1
ATOM 912 N N . THR A 1 116 ? 56.581 24.358 -69.850 1.00 52.06 116 THR A N 1
ATOM 913 C CA . THR A 1 116 ? 56.533 22.900 -70.030 1.00 52.06 116 THR A CA 1
ATOM 914 C C . THR A 1 116 ? 57.955 22.416 -70.348 1.00 52.06 116 THR A C 1
ATOM 916 O O . THR A 1 116 ? 58.754 23.186 -70.888 1.00 52.06 116 THR A O 1
ATOM 919 N N . PRO A 1 117 ? 58.298 21.166 -70.008 1.00 45.22 117 PRO A N 1
ATOM 920 C CA . PRO A 1 117 ? 58.139 20.116 -71.015 1.00 45.22 117 PRO A CA 1
ATOM 921 C C . PRO A 1 117 ? 57.585 18.788 -70.461 1.00 45.22 117 PRO A C 1
ATOM 923 O O . PRO A 1 117 ? 57.829 18.408 -69.322 1.00 45.22 117 PRO A O 1
ATOM 926 N N . LEU A 1 118 ? 56.834 18.098 -71.322 1.00 44.00 118 LEU A N 1
ATOM 927 C CA . LEU A 1 118 ? 56.676 16.634 -71.369 1.00 44.00 118 LEU A CA 1
ATOM 928 C C . LEU A 1 118 ? 57.774 16.066 -72.297 1.00 44.00 118 LEU A C 1
ATOM 930 O O . LEU A 1 118 ? 58.297 16.849 -73.100 1.00 44.00 118 LEU A O 1
ATOM 934 N N . PRO A 1 119 ? 58.020 14.743 -72.360 1.00 55.66 119 PRO A N 1
ATOM 935 C CA . PRO A 1 119 ? 57.572 13.643 -71.499 1.00 55.66 119 PRO A CA 1
ATOM 936 C C . PRO A 1 119 ? 58.696 13.013 -70.654 1.00 55.66 119 PRO A C 1
ATOM 938 O O . PRO A 1 119 ? 59.888 13.200 -70.987 1.00 55.66 119 PRO A O 1
#

Foldseek 3Di:
DDPVVVVVVVVVVCVVCVLVVQQVPDDPCPRPVNVLVVCCVPPVVVSVVVVVLVVCVVVVVDDLVRRPVSVVVVVVVVVVVVVVVVVPPPPDDPPPPPPDDDDDDDDDDDDDDDDDDDD

pLDDT: mean 77.49, std 17.91, range [40.44, 96.06]

Secondary structure (DSSP, 8-state):
--HHHHHHHHHHHHHHHHHHHHHHHSPTT-SHHHHHHHHHHH-HHHHHHHHHHHHHHHTT-S-TTT-HHHHHHHHHHHHHHHHHHHHTS-SS---------PPP-PPP-----------

Radius of gyration: 35.8 Å; Cα contacts (8 Å, |Δi|>4): 31; chains: 1; bounding box: 75×55×95 Å

Solvent-accessible surface area (backbone atoms only — not comparable to full-atom values): 7474 Å² total; per-residue (Å²): 131,55,74,65,56,53,52,53,50,51,50,52,52,50,50,53,51,51,53,52,52,46,46,72,71,41,60,92,80,64,21,62,68,50,47,52,53,49,42,43,71,78,38,40,71,59,45,51,48,51,52,50,50,52,50,31,53,77,71,63,71,45,56,65,93,78,24,68,66,51,45,51,54,51,48,53,55,50,53,52,52,54,51,51,60,59,68,64,54,72,80,66,75,74,78,72,88,74,78,71,82,76,79,88,81,79,83,87,83,84,88,89,78,90,81,85,82,85,134

Sequence (119 aa):
MRPSDKAWIALGVALVAGVGAWDALCPRGETLSDASRRYTQTHPLLTYGVIGTVVGHLAGWLHPAVDPIHLTGAGIRWITRRFHRRSTRPACTPVRERRRSRPRRWPGSGWPAIWTPLP

InterPro domains:
  IPR055850 Protein of unknown function DUF7427 [PF24202] (1-77)

Mean predicted aligned error: 15.28 Å

=== Feature glossary ===
Each block in this record encodes a different view of the same protein. In brief:

Predicted aligned error. PAE(i, j) answers: if I align the predicted and true structures on residue i, how far off (in Å) do I expect residue j to be? A block-diagonal PAE matrix with low values on the blocks and high values off-diagonal is the signature of a multi-domain protein with confidently predicted domains but uncertain inter-domain orientation.

Contact-map, Ramachandran, and PAE plots. Plot images: a contact map (which residues are close in 3D, as an N×N binary image), a Ramachandran scatter (backbone torsion angles, revealing secondary-structure composition at a glance), and — for AlphaFold structures — a PAE heatmap (pairwise prediction confidence).

Backbone torsions (φ/ψ). φ (phi) and ψ (psi) are the two rotatable backbone dihedrals per residue: φ is the C(i-1)–N–Cα–C torsion, ψ is the N–Cα–C–N(i+1) torsion, both in degrees on (−180°, 180°]. α-helical residues cluster near (−60°, −45°); β-strand residues near (−120°, +130°). A Ramachandran plot is simply a scatter of (φ, ψ) for every residue.

Foldseek 3Di. A 3Di character summarizes, for each residue, the relative orientation of the Cα frame of its nearest spatial neighbor. Because it encodes fold topology rather than chemistry, 3Di alignments detect remote structural similarity that sequence alignment misses.

Radius of gyration, Cα contacts, bounding box. Three whole-structure scalars: the radius of gyration (RMS distance of Cα from centroid, in Å), the count of Cα–Cα contacts (pairs closer than 8 Å and separated by more than four residues in sequence — i.e. tertiary, not local, contacts), and the bounding-box dimensions. Together they distinguish compact globular folds from extended fibres or disordered chains.

Sequence. Sequence gives the chain of amino acids in standard one-letter code (A=alanine, C=cysteine, …, Y=tyrosine), read N→C. It is the only feature that is directly encoded by the gene; all structural features are derived from the folded form of this sequence.

mmCIF coordinates. Atomic coordinates in PDBx/mmCIF format — the same representation the Protein Data Bank distributes. Each line of the _atom_site loop places one backbon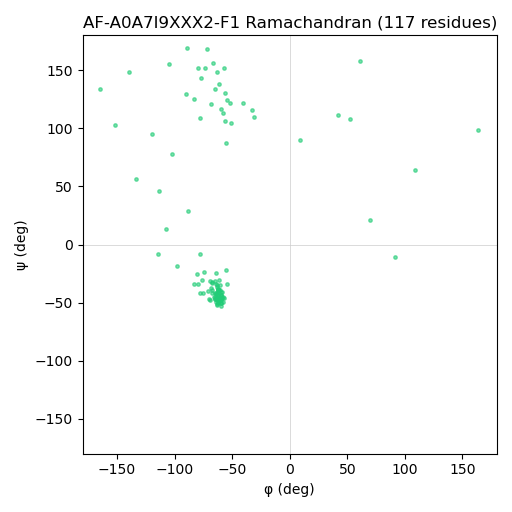e atom in Cartesian space (units: ångströms, origin: arbitrary).

Secondary structure (3-state, P-SEA). Three-state secondary structure (P-SEA) collapses the eight DSSP classes into helix (a), strand (b), and coil (c). P-SEA assigns these from Cα geometry alone — distances and angles — without requiring backbone oxygens, so it works on any Cα trace.

InterPro / GO / CATH / organism. Functional annotations link the protein to curated databases. InterPro entries identify conserved domains and families by matching the sequence against member-database signatures (Pfam, PROSITE, CDD, …). Gene Ontology (GO) terms describe molecular function, biological process, and cellular component in a controlled vocabulary. CATH places the structure in a hierarchical fold classification (Class/Architecture/Topology/Homologous-superfamily). The organism is the source species.

B-factor. B-factor (Debye–Waller factor) reflects atomic displacement in the crystal lattice. It is an experimental observable (units Å²), not a prediction; low values mean the atom is pinned down, high values mean it moves or is heterogeneous across the crystal.

Rendered structure images. Structure images are PyMOL renders from six orthogonal camera directions. Cartoon representation draws helices as coils and strands as arrows; sticks shows the backbone as bonds; surface shows the solvent-excluded envelope. Rainbow coloring maps sequence position to hue (blue→red, N→C); chain coloring assigns a distinct color per polypeptide.

Solvent-accessible surface area. Solvent-accessible surface area (SASA) is the area in Å² traced out by the centre of a 1.4 Å probe sphere (a water molecule) rolled over the protein's van der Waals surface (Shrake–Rupley / Lee–Richards construction). Buried residues have near-zero SASA; fully exposed residues can exc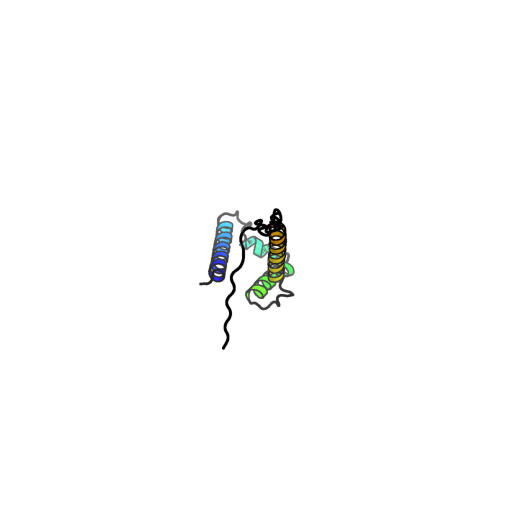eed 200 Å². The total SASA scales roughly with the number of surface residues.

Secondary structure (8-state, DSSP). The SS8 string is DSSP's per-residue secondary-structure call. α-helix (H) means an i→i+4 H-bond ladder; β-strand (E) means the residue participates in a β-sheet; 3₁₀ (G) and π (I) are tighter and wider helices; T/S are turns/bends; '-' is loop.

pLDDT. For AlphaFold models, the B-factor field carries pLDDT — the model's own estimate of local accuracy on a 0–100 scale. Regions with pLDDT<50 should be treated as essentially unmodeled; they often correspond to intrinsically disordered segments.

Nearest PDB structures. Nearest PDB neighbors are the top structural matches found by Foldseek when searching this structure against the entire Protein Data Bank. Each hit reports a TM-score (0 to 1; >0.5 almost always implies the same fold) and an E-value. These are *structural* homologs — they may share no detectable sequence similarity.